Protein AF-A0A0Q3QGK2-F1 (afdb_monomer_lite)

Sequence (116 aa):
AGTHNKVDDTDKPRLPPATDAIAVVEKWRRVPLSWELFQPVVRIVAHCLLGPSRSDELKAQVARAAECLYWRATETMDAPALLATRSLMRLSQMVEEPIPEPSFSSAIENMAELGP

Foldseek 3Di:
DDDDDDDDDPDPPPDPPPPPVPPDDPPPDDDDDDPVNLVVVLVVLLCQCPPPDPDPVSLVVSLVVLVVQLVVCVPHHDPVSNVSSVVSNVSSPDDDDDDPDDDPPPDPPPPPPDDD

InterPro domains:
  IPR018619 Hyccin [PTHR31220] (24-93)

Structure (mmCIF, N/CA/C/O backbone):
data_AF-A0A0Q3QGK2-F1
#
_entry.id   AF-A0A0Q3QGK2-F1
#
loop_
_atom_site.group_PDB
_atom_site.id
_atom_site.type_symbol
_atom_site.label_atom_id
_atom_site.label_alt_id
_atom_site.label_comp_id
_atom_site.label_asym_id
_atom_site.label_entity_id
_atom_site.label_seq_id
_atom_site.pdbx_PDB_ins_code
_atom_site.Cartn_x
_atom_site.Cartn_y
_atom_site.Cartn_z
_atom_site.occupancy
_atom_site.B_iso_or_equiv
_atom_site.auth_seq_id
_atom_site.auth_comp_id
_atom_site.auth_asym_id
_atom_site.auth_atom_id
_atom_site.pdbx_PDB_model_num
ATOM 1 N N . ALA A 1 1 ? 58.981 -68.355 -12.717 1.00 41.12 1 ALA A N 1
ATOM 2 C CA . ALA A 1 1 ? 57.879 -69.298 -12.995 1.00 41.12 1 ALA A CA 1
ATOM 3 C C . ALA A 1 1 ? 56.780 -69.072 -11.956 1.00 41.12 1 ALA A C 1
ATOM 5 O O . ALA A 1 1 ? 57.135 -68.947 -10.793 1.00 41.12 1 ALA A O 1
ATOM 6 N N . GLY A 1 2 ? 55.511 -68.989 -12.393 1.00 40.91 2 GLY A N 1
ATOM 7 C CA . GLY A 1 2 ? 54.283 -68.781 -11.588 1.00 40.91 2 GLY A CA 1
ATOM 8 C C . GLY A 1 2 ? 53.948 -67.294 -11.370 1.00 40.91 2 GLY A C 1
ATOM 9 O O . GLY A 1 2 ? 54.721 -66.628 -10.698 1.00 40.91 2 GLY A O 1
ATOM 10 N N . THR A 1 3 ? 53.024 -66.609 -12.065 1.00 47.78 3 THR A N 1
ATOM 11 C CA . THR A 1 3 ? 51.557 -66.717 -12.316 1.00 47.78 3 THR A CA 1
ATOM 12 C C . THR A 1 3 ? 50.649 -66.343 -11.138 1.00 47.78 3 THR A C 1
ATOM 14 O O . THR A 1 3 ? 50.888 -66.792 -10.025 1.00 47.78 3 THR A O 1
ATOM 17 N N . HIS A 1 4 ? 49.555 -65.638 -11.486 1.00 47.28 4 HIS A N 1
ATOM 18 C CA . HIS A 1 4 ? 48.415 -65.118 -10.700 1.00 47.28 4 HIS A CA 1
ATOM 19 C C . HIS A 1 4 ? 48.611 -63.714 -10.083 1.00 47.28 4 HIS A C 1
ATOM 21 O O . HIS A 1 4 ? 49.672 -63.417 -9.566 1.00 47.28 4 HIS A O 1
ATOM 27 N N . ASN A 1 5 ? 47.653 -62.776 -10.099 1.00 48.41 5 ASN A N 1
ATOM 28 C CA . ASN A 1 5 ? 46.233 -62.822 -10.457 1.00 48.41 5 ASN A CA 1
ATOM 29 C C . ASN A 1 5 ? 45.697 -61.409 -10.757 1.00 48.41 5 ASN A C 1
ATOM 31 O O . ASN A 1 5 ? 46.168 -60.432 -10.187 1.00 48.41 5 ASN A O 1
ATOM 35 N N . LYS A 1 6 ? 44.685 -61.330 -11.623 1.00 47.03 6 LYS A N 1
ATOM 36 C CA . LYS A 1 6 ? 43.894 -60.139 -11.968 1.00 47.03 6 LYS A CA 1
ATOM 37 C C . LYS A 1 6 ? 42.619 -60.148 -11.121 1.00 47.03 6 LYS A C 1
ATOM 39 O O . LYS A 1 6 ? 41.997 -61.198 -11.118 1.00 47.03 6 LYS A O 1
ATOM 44 N N . VAL A 1 7 ? 42.279 -59.028 -10.472 1.00 51.81 7 VAL A N 1
ATOM 45 C CA . VAL A 1 7 ? 40.978 -58.523 -9.935 1.00 51.81 7 VAL A CA 1
ATOM 46 C C . VAL A 1 7 ? 41.402 -57.293 -9.092 1.00 51.81 7 VAL A C 1
ATOM 48 O O . VAL A 1 7 ? 42.365 -57.392 -8.343 1.00 51.81 7 VAL A O 1
ATOM 51 N N . ASP A 1 8 ? 40.910 -56.072 -9.284 1.00 48.16 8 ASP A N 1
ATOM 52 C CA . ASP A 1 8 ? 39.539 -55.695 -8.962 1.00 48.16 8 ASP A CA 1
ATOM 53 C C . ASP A 1 8 ? 39.122 -54.393 -9.657 1.00 48.16 8 ASP A C 1
ATOM 55 O O . ASP A 1 8 ? 39.855 -53.402 -9.689 1.00 48.16 8 ASP A O 1
ATOM 59 N N . ASP A 1 9 ? 37.925 -54.452 -10.219 1.00 53.09 9 ASP A N 1
ATOM 60 C CA . ASP A 1 9 ? 37.146 -53.360 -10.776 1.00 53.09 9 ASP A CA 1
ATOM 61 C C . ASP A 1 9 ? 36.553 -52.579 -9.599 1.00 53.09 9 ASP A C 1
ATOM 63 O O . ASP A 1 9 ? 35.493 -52.920 -9.089 1.00 53.09 9 ASP A O 1
ATOM 67 N N . THR A 1 10 ? 37.267 -51.573 -9.091 1.00 56.00 10 THR A N 1
ATOM 68 C CA . THR A 1 10 ? 36.698 -50.696 -8.060 1.00 56.00 10 THR A CA 1
ATOM 69 C C . THR A 1 10 ? 35.954 -49.557 -8.735 1.00 56.00 10 THR A C 1
ATOM 71 O O . THR A 1 10 ? 36.524 -48.528 -9.108 1.00 56.00 10 THR A O 1
ATOM 74 N N . ASP A 1 11 ? 34.654 -49.802 -8.890 1.00 52.12 11 ASP A N 1
ATOM 75 C CA . ASP A 1 11 ? 33.566 -48.843 -9.021 1.00 52.12 11 ASP A CA 1
ATOM 76 C C . ASP A 1 11 ? 33.926 -47.469 -8.436 1.00 52.12 11 ASP A C 1
ATOM 78 O O . ASP A 1 11 ? 33.781 -47.186 -7.245 1.00 52.12 11 ASP A O 1
ATOM 82 N N . LYS A 1 12 ? 34.361 -46.557 -9.306 1.00 56.88 12 LYS A N 1
ATOM 83 C CA . LYS A 1 12 ? 34.210 -45.133 -9.028 1.00 56.88 12 LYS A CA 1
ATOM 84 C C . LYS A 1 12 ? 32.723 -44.847 -9.216 1.00 56.88 12 LYS A C 1
ATOM 86 O O . LYS A 1 12 ? 32.267 -44.986 -10.355 1.00 56.88 12 LYS A O 1
ATOM 91 N N . PRO A 1 13 ? 31.962 -44.439 -8.180 1.00 49.44 13 PRO A N 1
ATOM 92 C CA . PRO A 1 13 ? 30.569 -44.080 -8.377 1.00 49.44 13 PRO A CA 1
ATOM 93 C C . PRO A 1 13 ? 30.534 -42.952 -9.405 1.00 49.44 13 PRO A C 1
ATOM 95 O O . PRO A 1 13 ? 30.990 -41.830 -9.161 1.00 49.44 13 PRO A O 1
ATOM 98 N N . ARG A 1 14 ? 30.063 -43.289 -10.609 1.00 54.44 14 ARG A N 1
ATOM 99 C CA . ARG A 1 14 ? 29.723 -42.311 -11.629 1.00 54.44 14 ARG A CA 1
ATOM 100 C C . ARG A 1 14 ? 28.610 -41.488 -11.011 1.00 54.44 14 ARG A C 1
ATOM 102 O O . ARG A 1 14 ? 27.521 -42.001 -10.771 1.00 54.44 14 ARG A O 1
ATOM 109 N N . LEU A 1 15 ? 28.934 -40.238 -10.698 1.00 56.78 15 LEU A N 1
ATOM 110 C CA . LEU A 1 15 ? 27.960 -39.228 -10.325 1.00 56.78 15 LEU A CA 1
ATOM 111 C C . LEU A 1 15 ? 26.801 -39.333 -11.333 1.00 56.78 15 LEU A C 1
ATOM 113 O O . LEU A 1 15 ? 27.079 -39.312 -12.539 1.00 56.78 15 LEU A O 1
ATOM 117 N N . PRO A 1 16 ? 25.549 -39.526 -10.888 1.00 56.31 16 PRO A N 1
ATOM 118 C CA . PRO A 1 16 ? 24.439 -39.617 -11.820 1.00 56.31 16 PRO A CA 1
ATOM 119 C C . PRO A 1 16 ? 24.408 -38.339 -12.672 1.00 56.31 16 PRO A C 1
ATOM 121 O O . PRO A 1 16 ? 24.719 -37.256 -12.157 1.00 56.31 16 PRO A O 1
ATOM 124 N N . PRO A 1 17 ? 24.077 -38.433 -13.974 1.00 50.25 17 PRO A N 1
ATOM 125 C CA . PRO A 1 17 ? 23.838 -37.244 -14.774 1.00 50.25 17 PRO A CA 1
ATOM 126 C C . PRO A 1 17 ? 22.775 -36.404 -14.062 1.00 50.25 17 PRO A C 1
ATOM 128 O O . PRO A 1 17 ? 21.790 -36.933 -13.550 1.00 50.25 17 PRO A O 1
ATOM 131 N N . ALA A 1 18 ? 23.027 -35.099 -13.970 1.00 56.19 18 ALA A N 1
ATOM 132 C CA . ALA A 1 18 ? 22.184 -34.110 -13.310 1.00 56.19 18 ALA A CA 1
ATOM 133 C C . ALA A 1 18 ? 20.844 -33.939 -14.049 1.00 56.19 18 ALA A C 1
ATOM 135 O O . ALA A 1 18 ? 20.583 -32.904 -14.658 1.00 56.19 18 ALA A O 1
ATOM 136 N N . THR A 1 19 ? 20.016 -34.978 -14.062 1.00 55.31 19 THR A N 1
ATOM 137 C CA . THR A 1 19 ? 18.774 -35.017 -14.840 1.00 55.31 19 THR A CA 1
ATOM 138 C C . THR A 1 19 ? 17.573 -35.474 -14.009 1.00 55.31 19 THR A C 1
ATOM 140 O O . THR A 1 19 ? 16.448 -35.240 -14.429 1.00 55.31 19 THR A O 1
ATOM 143 N N . ASP A 1 20 ? 17.789 -35.923 -12.766 1.00 48.09 20 ASP A N 1
ATOM 144 C CA . ASP A 1 20 ? 16.708 -36.273 -11.825 1.00 48.09 20 ASP A CA 1
ATOM 145 C C . ASP A 1 20 ? 16.528 -35.255 -10.680 1.00 48.09 20 ASP A C 1
ATOM 147 O O . ASP A 1 20 ? 15.704 -35.437 -9.788 1.00 48.09 20 ASP A O 1
ATOM 151 N N . ALA A 1 21 ? 17.228 -34.114 -10.723 1.00 49.47 21 ALA A N 1
ATOM 152 C CA . ALA A 1 21 ? 16.970 -32.975 -9.828 1.00 49.47 21 ALA A CA 1
ATOM 153 C C . ALA A 1 21 ? 15.746 -32.132 -10.260 1.00 49.47 21 ALA A C 1
ATOM 155 O O . ALA A 1 21 ? 15.548 -31.016 -9.783 1.00 49.47 21 ALA A O 1
ATOM 156 N N . ILE A 1 22 ? 14.917 -32.663 -11.163 1.00 54.41 22 ILE A N 1
ATOM 157 C CA . ILE A 1 22 ? 13.579 -32.154 -11.495 1.00 54.41 22 ILE A CA 1
ATOM 158 C C . ILE A 1 22 ? 12.549 -32.936 -10.658 1.00 54.41 22 ILE A C 1
ATOM 160 O O . ILE A 1 22 ? 11.526 -33.398 -11.147 1.00 54.41 22 ILE A O 1
ATOM 164 N N . ALA A 1 23 ? 12.846 -33.138 -9.376 1.00 54.53 23 ALA A N 1
ATOM 165 C CA . ALA A 1 23 ? 11.964 -33.794 -8.426 1.00 54.53 23 ALA A CA 1
ATOM 166 C C . ALA A 1 23 ? 11.606 -32.793 -7.322 1.00 54.53 23 ALA A C 1
ATOM 168 O O . ALA A 1 23 ? 12.384 -32.532 -6.411 1.00 54.53 23 ALA A O 1
ATOM 169 N N . VAL A 1 24 ? 10.408 -32.217 -7.451 1.00 52.31 24 VAL A N 1
ATOM 170 C CA . VAL A 1 24 ? 9.607 -31.647 -6.353 1.00 52.31 24 VAL A CA 1
ATOM 171 C C . VAL A 1 24 ? 10.305 -30.568 -5.514 1.00 52.31 24 VAL A C 1
ATOM 173 O O . VAL A 1 24 ? 10.259 -30.554 -4.289 1.00 52.31 24 VAL A O 1
ATOM 176 N N . VAL A 1 25 ? 10.881 -29.577 -6.181 1.00 52.94 25 VAL A N 1
ATOM 177 C CA . VAL A 1 25 ? 10.842 -28.219 -5.640 1.00 52.94 25 VAL A CA 1
ATOM 178 C C . VAL A 1 25 ? 10.048 -27.428 -6.657 1.00 52.94 25 VAL A C 1
ATOM 180 O O . VAL A 1 25 ? 10.602 -26.973 -7.659 1.00 52.94 25 VAL A O 1
ATOM 183 N N . GLU A 1 26 ? 8.739 -27.278 -6.437 1.00 57.41 26 GLU A N 1
ATOM 184 C CA . GLU A 1 26 ? 8.040 -26.120 -6.989 1.00 57.41 26 GLU A CA 1
ATOM 185 C C . GLU A 1 26 ? 8.746 -24.892 -6.417 1.00 57.41 26 GLU A C 1
ATOM 187 O O . GLU A 1 26 ? 8.482 -24.418 -5.314 1.00 57.41 26 GLU A O 1
ATOM 192 N N . LYS A 1 27 ? 9.793 -24.464 -7.120 1.00 66.62 27 LYS A N 1
ATOM 193 C CA . LYS A 1 27 ? 10.647 -23.364 -6.722 1.00 66.62 27 LYS A CA 1
ATOM 194 C C . LYS A 1 27 ? 9.766 -22.139 -6.793 1.00 66.62 27 LYS A C 1
ATOM 196 O O . LYS A 1 27 ? 9.537 -21.645 -7.895 1.00 66.62 27 LYS A O 1
ATOM 201 N N . TRP A 1 28 ? 9.290 -21.681 -5.634 1.00 72.81 28 TRP A N 1
ATOM 202 C CA . TRP A 1 28 ? 8.638 -20.392 -5.444 1.00 72.81 28 TRP A CA 1
ATOM 203 C C . TRP A 1 28 ? 9.423 -19.337 -6.223 1.00 72.81 28 TRP A C 1
ATOM 205 O O . TRP A 1 28 ? 10.487 -18.871 -5.808 1.00 72.81 28 TRP A O 1
ATOM 215 N N . ARG A 1 29 ? 8.950 -19.034 -7.431 1.00 75.00 29 ARG A N 1
ATOM 216 C CA . ARG A 1 29 ? 9.533 -18.010 -8.286 1.00 75.00 29 ARG A CA 1
ATOM 217 C C . ARG A 1 29 ? 8.784 -16.728 -7.999 1.00 75.00 29 ARG A C 1
ATOM 219 O O . ARG A 1 29 ? 7.559 -16.723 -7.905 1.00 75.00 29 ARG A O 1
ATOM 226 N N . ARG A 1 30 ? 9.524 -15.627 -7.895 1.00 76.44 30 ARG A N 1
ATOM 227 C CA . ARG A 1 30 ? 8.907 -14.306 -7.800 1.00 76.44 30 ARG A CA 1
ATOM 228 C C . ARG A 1 30 ? 8.076 -14.050 -9.054 1.00 76.44 30 ARG A C 1
ATOM 230 O O . ARG A 1 30 ? 8.589 -14.150 -10.167 1.00 76.44 30 ARG A O 1
ATOM 237 N N . VAL A 1 31 ? 6.808 -13.709 -8.852 1.00 82.62 31 VAL A N 1
ATOM 238 C CA . VAL A 1 31 ? 5.917 -13.261 -9.922 1.00 82.62 31 VAL A CA 1
ATOM 239 C C . VAL A 1 31 ? 6.299 -11.819 -10.280 1.00 82.62 31 VAL A C 1
ATOM 241 O O . VAL A 1 31 ? 6.239 -10.951 -9.398 1.00 82.62 31 VAL A O 1
ATOM 244 N N . PRO A 1 32 ? 6.693 -11.524 -11.532 1.00 80.62 32 PRO A N 1
ATOM 245 C CA . PRO A 1 32 ? 6.932 -10.148 -11.951 1.00 80.62 32 PRO A CA 1
ATOM 246 C C . PRO A 1 32 ? 5.611 -9.368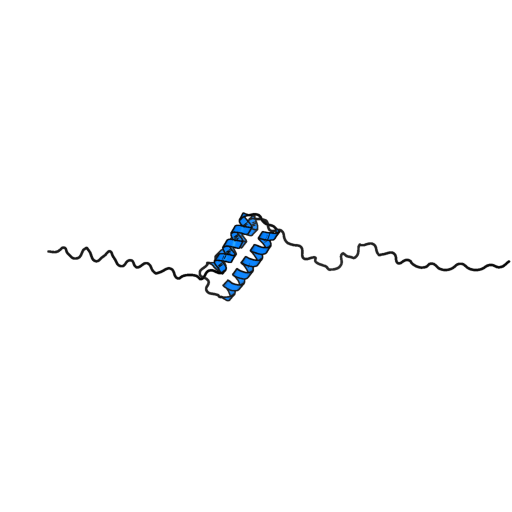 -11.893 1.00 80.62 32 PRO A C 1
ATOM 248 O O . PRO A 1 32 ? 4.614 -9.801 -12.466 1.00 80.62 32 PRO A O 1
ATOM 251 N N . LEU A 1 33 ? 5.581 -8.232 -11.186 1.00 81.31 33 LEU A N 1
ATOM 252 C CA . LEU A 1 33 ? 4.503 -7.253 -11.368 1.00 81.31 33 LEU A CA 1
ATOM 253 C C . LEU A 1 33 ? 4.988 -6.205 -12.341 1.00 81.31 33 LEU A C 1
ATOM 255 O O . LEU A 1 33 ? 6.000 -5.559 -12.080 1.00 81.31 33 LEU A O 1
ATOM 259 N N . SER A 1 34 ? 4.225 -5.978 -13.400 1.00 85.62 34 SER A N 1
ATOM 260 C CA . SER A 1 34 ? 4.342 -4.729 -14.132 1.00 85.62 34 SER A CA 1
ATOM 261 C C . SER A 1 34 ? 3.771 -3.578 -13.300 1.00 85.62 34 SER A C 1
ATOM 263 O O . SER A 1 34 ? 2.912 -3.756 -12.428 1.00 85.62 34 SER A O 1
ATOM 265 N N . TRP A 1 35 ? 4.228 -2.369 -13.610 1.00 84.06 35 TRP A N 1
ATOM 266 C CA . TRP A 1 35 ? 3.691 -1.133 -13.047 1.00 84.06 35 TRP A CA 1
ATOM 267 C C . TRP A 1 35 ? 2.175 -0.989 -13.265 1.00 84.06 35 TRP A C 1
ATOM 269 O O . TRP A 1 35 ? 1.457 -0.538 -12.376 1.00 84.06 35 TRP A O 1
ATOM 279 N N . GLU A 1 36 ? 1.670 -1.454 -14.407 1.00 88.88 36 GLU A N 1
ATOM 280 C CA . GLU A 1 36 ? 0.249 -1.403 -14.776 1.00 88.88 36 GLU A CA 1
ATOM 281 C C . GLU A 1 36 ? -0.654 -2.154 -13.795 1.00 88.88 36 GLU A C 1
ATOM 283 O O . GLU A 1 36 ? -1.755 -1.696 -13.503 1.00 88.88 36 GLU A O 1
ATOM 288 N N . LEU A 1 37 ? -0.177 -3.277 -13.247 1.00 88.25 37 LEU A N 1
ATOM 289 C CA . LEU A 1 37 ? -0.897 -4.043 -12.228 1.00 88.25 37 LEU A CA 1
ATOM 290 C C . LEU A 1 37 ? -0.651 -3.503 -10.820 1.00 88.25 37 LEU A C 1
ATOM 292 O O . LEU A 1 37 ? -1.498 -3.641 -9.941 1.00 88.25 37 LEU A O 1
ATOM 296 N N . PHE A 1 38 ? 0.490 -2.861 -10.590 1.00 90.38 38 PHE A N 1
ATOM 297 C CA . PHE A 1 38 ? 0.802 -2.278 -9.293 1.00 90.38 38 PHE A CA 1
ATOM 298 C C . PHE A 1 38 ? -0.097 -1.090 -8.957 1.00 90.38 38 PHE A C 1
ATOM 300 O O . PHE A 1 38 ? -0.593 -0.989 -7.838 1.00 90.38 38 PHE A O 1
ATOM 307 N N . GLN A 1 39 ? -0.364 -0.221 -9.931 1.00 91.94 39 GLN A N 1
ATOM 308 C CA . GLN A 1 39 ? -1.227 0.941 -9.731 1.00 91.94 39 GLN A CA 1
ATOM 309 C C . GLN A 1 39 ? -2.623 0.604 -9.167 1.00 91.94 39 GLN A C 1
ATOM 311 O O . GLN A 1 39 ? -2.997 1.197 -8.152 1.00 91.94 39 GLN A O 1
ATOM 316 N N . PRO A 1 40 ? -3.425 -0.302 -9.769 1.00 94.81 40 PRO A N 1
ATOM 317 C CA . PRO A 1 40 ? -4.734 -0.650 -9.223 1.00 94.81 40 PRO A CA 1
ATOM 318 C C . PRO A 1 40 ? -4.621 -1.322 -7.853 1.00 94.81 40 PRO A C 1
ATOM 320 O O . PRO A 1 40 ? -5.438 -1.037 -6.983 1.00 94.81 40 PRO A O 1
ATOM 323 N N . VAL A 1 41 ? -3.585 -2.134 -7.617 1.00 94.12 41 VAL A N 1
ATOM 324 C CA . VAL A 1 41 ? -3.353 -2.762 -6.308 1.00 94.12 41 VAL A CA 1
ATOM 325 C C . VAL A 1 41 ? -3.124 -1.707 -5.225 1.00 94.12 41 VAL A C 1
ATOM 327 O O . VAL A 1 41 ? -3.801 -1.731 -4.200 1.00 94.12 41 VAL A O 1
ATOM 330 N N . VAL A 1 42 ? -2.241 -0.732 -5.463 1.00 94.50 42 VAL A N 1
ATOM 331 C CA . VAL A 1 42 ? -1.997 0.367 -4.514 1.00 94.50 42 VAL A CA 1
ATOM 332 C C . VAL A 1 42 ? -3.271 1.172 -4.254 1.00 94.50 42 VAL A C 1
ATOM 334 O O . VAL A 1 42 ? -3.543 1.509 -3.106 1.00 94.50 42 VAL A O 1
ATOM 337 N N . ARG A 1 43 ? -4.083 1.445 -5.285 1.00 95.50 43 ARG A N 1
ATOM 338 C CA . ARG A 1 43 ? -5.360 2.170 -5.133 1.00 95.50 43 ARG A CA 1
ATOM 339 C C . ARG A 1 43 ? -6.366 1.407 -4.272 1.00 95.50 43 ARG A C 1
ATOM 341 O O . ARG A 1 43 ? -7.006 2.023 -3.426 1.00 95.50 43 ARG A O 1
ATOM 348 N N . ILE A 1 44 ? -6.488 0.091 -4.456 1.00 95.62 44 ILE A N 1
ATOM 349 C CA . ILE A 1 44 ? -7.381 -0.750 -3.644 1.00 95.62 44 ILE A CA 1
ATOM 350 C C . ILE A 1 44 ? -6.935 -0.728 -2.181 1.00 95.62 44 ILE A C 1
ATOM 352 O O . ILE A 1 44 ? -7.748 -0.467 -1.301 1.00 95.62 44 ILE A O 1
ATOM 356 N N . VAL A 1 45 ? -5.642 -0.931 -1.916 1.00 95.62 45 VAL A N 1
ATOM 357 C CA . VAL A 1 45 ? -5.102 -0.906 -0.546 1.00 95.62 45 VAL A CA 1
ATOM 358 C C . VAL A 1 45 ? -5.289 0.475 0.089 1.00 95.62 45 VAL A C 1
ATOM 360 O O . VAL A 1 45 ? -5.728 0.563 1.232 1.00 95.62 45 VAL A O 1
ATOM 363 N N . ALA A 1 46 ? -5.043 1.557 -0.654 1.00 94.81 46 ALA A N 1
ATOM 364 C CA . ALA A 1 46 ? -5.291 2.919 -0.184 1.00 94.81 46 ALA A CA 1
ATOM 365 C C . ALA A 1 46 ? -6.767 3.165 0.151 1.00 94.81 46 ALA A C 1
ATOM 367 O O . ALA A 1 46 ? -7.066 3.772 1.177 1.00 94.81 46 ALA A O 1
ATOM 368 N N . HIS A 1 47 ? -7.689 2.661 -0.67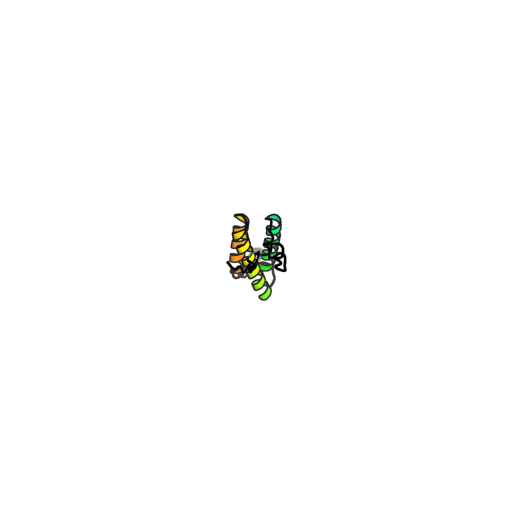0 1.00 94.56 47 HIS A N 1
ATOM 369 C CA . HIS A 1 47 ? -9.117 2.761 -0.392 1.00 94.56 47 HIS A CA 1
ATOM 370 C C . HIS A 1 47 ? -9.516 1.974 0.859 1.00 94.56 47 HIS A C 1
ATOM 372 O O . HIS A 1 47 ? -10.272 2.486 1.675 1.00 94.56 47 HIS A O 1
ATOM 378 N N . CYS A 1 48 ? -8.983 0.768 1.059 1.00 92.88 48 CYS A N 1
ATOM 379 C CA . CYS A 1 48 ? -9.243 0.008 2.282 1.00 92.88 48 CYS A CA 1
ATOM 380 C C . CYS A 1 48 ? -8.649 0.676 3.532 1.00 92.88 48 CYS A C 1
ATOM 382 O O . CYS A 1 48 ? -9.137 0.444 4.632 1.00 92.88 48 CYS A O 1
ATOM 384 N N . LEU A 1 49 ? -7.595 1.483 3.375 1.00 91.00 49 LEU A N 1
ATOM 385 C CA . LEU A 1 49 ? -6.945 2.179 4.483 1.00 91.00 49 LEU A CA 1
ATOM 386 C C . LEU A 1 49 ? -7.678 3.465 4.884 1.00 91.00 49 LEU A C 1
ATOM 388 O O . LEU A 1 49 ? -7.849 3.726 6.069 1.00 91.00 49 LEU A O 1
ATOM 392 N N . LEU A 1 50 ? -8.056 4.271 3.890 1.00 88.94 50 LEU A N 1
ATOM 393 C CA . LEU A 1 50 ? -8.602 5.624 4.062 1.00 88.94 50 LEU A CA 1
ATOM 394 C C . LEU A 1 50 ? -10.123 5.686 3.875 1.00 88.94 50 LEU A C 1
ATOM 396 O O . LEU A 1 50 ? -10.729 6.747 3.995 1.00 88.94 50 LEU A O 1
ATOM 400 N N . GLY A 1 51 ? -10.736 4.571 3.488 1.00 87.69 51 GLY A N 1
ATOM 401 C CA . GLY A 1 51 ? -12.174 4.461 3.319 1.00 87.69 51 GLY A CA 1
ATOM 402 C C . GLY A 1 51 ? -12.910 4.456 4.662 1.00 87.69 51 GLY A C 1
ATOM 403 O O . GLY A 1 51 ? -12.299 4.298 5.717 1.00 87.69 51 GLY A O 1
ATOM 404 N N . PRO A 1 52 ? -14.250 4.539 4.643 1.00 85.25 52 PRO A N 1
ATOM 405 C CA . PRO A 1 52 ? -15.086 4.650 5.845 1.00 85.25 52 PRO A CA 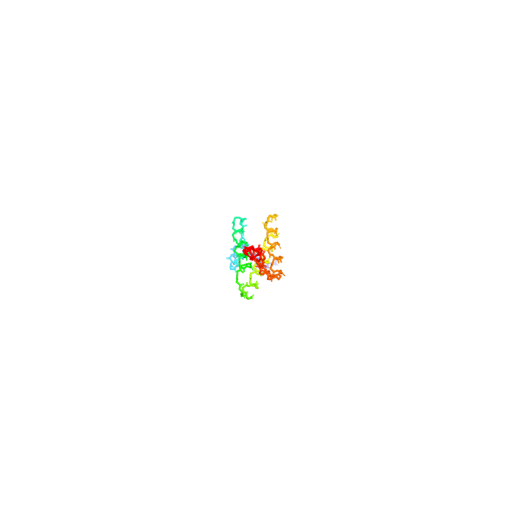1
ATOM 406 C C . PRO A 1 52 ? -15.115 3.378 6.720 1.00 85.25 52 PRO A C 1
ATOM 408 O O . PRO A 1 52 ? -15.960 3.241 7.608 1.00 85.25 52 PRO A O 1
ATOM 411 N N . SER A 1 53 ? -14.237 2.405 6.464 1.00 80.75 53 SER A N 1
ATOM 412 C CA . SER A 1 53 ? -14.189 1.139 7.183 1.00 80.75 53 SER A CA 1
ATOM 413 C C . SER A 1 53 ? -13.639 1.312 8.599 1.00 80.75 53 SER A C 1
ATOM 415 O O . SER A 1 53 ? -12.527 1.797 8.801 1.00 80.75 53 SER A O 1
ATOM 417 N N . ARG A 1 54 ? -14.398 0.834 9.589 1.00 76.62 54 ARG A N 1
ATOM 418 C CA . ARG A 1 54 ? -14.066 0.942 11.023 1.00 76.62 54 ARG A CA 1
ATOM 419 C C . ARG A 1 54 ? -13.481 -0.336 11.635 1.00 76.62 54 ARG A C 1
ATOM 421 O O . ARG A 1 54 ? -13.363 -0.424 12.847 1.00 76.62 54 ARG A O 1
ATOM 428 N N . SER A 1 55 ? -13.167 -1.347 10.823 1.00 90.50 55 SER A N 1
ATOM 429 C CA . SER A 1 55 ? -12.620 -2.612 11.325 1.00 90.50 55 SER A CA 1
ATOM 430 C C . SER A 1 55 ? -11.117 -2.492 11.569 1.00 90.50 55 SER A C 1
ATOM 432 O O . SER A 1 55 ? -10.352 -2.297 10.624 1.00 90.50 55 SER A O 1
ATOM 434 N N . ASP A 1 56 ? -10.694 -2.659 12.821 1.00 89.69 56 ASP A N 1
ATOM 435 C CA . ASP A 1 56 ? -9.274 -2.636 13.191 1.00 89.69 56 ASP A CA 1
ATOM 436 C C . ASP A 1 56 ? -8.496 -3.811 12.588 1.00 89.69 56 ASP A C 1
ATOM 438 O O . ASP A 1 56 ? -7.353 -3.644 12.165 1.00 89.69 56 ASP A O 1
ATOM 442 N N . GLU A 1 57 ? -9.135 -4.979 12.458 1.00 92.75 57 GLU A N 1
ATOM 443 C CA . GLU A 1 57 ? -8.546 -6.132 11.768 1.00 92.75 57 GLU A CA 1
ATOM 444 C C . GLU A 1 57 ? -8.250 -5.785 10.306 1.00 92.75 57 GLU A C 1
ATOM 446 O O . GLU A 1 57 ? -7.136 -6.002 9.830 1.00 92.75 57 GLU A O 1
ATOM 451 N N . LEU A 1 58 ? -9.208 -5.169 9.602 1.00 91.62 58 LEU A N 1
ATOM 452 C CA . LEU A 1 58 ? -8.989 -4.728 8.226 1.00 91.62 58 LEU A CA 1
ATOM 453 C C . LEU A 1 58 ? -7.839 -3.717 8.150 1.00 91.62 58 LEU A C 1
ATOM 455 O O . LEU A 1 58 ? -6.959 -3.874 7.307 1.00 91.62 58 LEU A O 1
ATOM 459 N N . LYS A 1 59 ? -7.795 -2.729 9.053 1.00 90.19 59 LYS A N 1
ATOM 460 C CA . LYS A 1 59 ? -6.703 -1.743 9.107 1.00 90.19 59 LYS A CA 1
ATOM 461 C C . LYS A 1 59 ? -5.340 -2.412 9.300 1.00 90.19 59 LYS A C 1
ATOM 463 O O . LYS A 1 59 ? -4.399 -2.088 8.576 1.00 90.19 59 LYS A O 1
ATOM 468 N N . ALA A 1 60 ? -5.237 -3.388 10.202 1.00 92.62 60 ALA A N 1
ATOM 469 C CA . ALA A 1 60 ? -4.006 -4.139 10.428 1.00 92.62 60 ALA A CA 1
ATOM 470 C C . ALA A 1 60 ? -3.581 -4.941 9.185 1.00 92.62 60 ALA A C 1
ATOM 472 O O . ALA A 1 60 ? -2.415 -4.904 8.789 1.00 92.62 60 ALA A O 1
ATOM 473 N N . GLN A 1 61 ? -4.521 -5.628 8.526 1.00 95.19 61 GLN A N 1
ATOM 474 C CA . GLN A 1 61 ? -4.237 -6.380 7.298 1.00 95.19 61 GLN A CA 1
ATOM 475 C C . GLN A 1 61 ? -3.790 -5.470 6.152 1.00 95.19 61 GLN A C 1
ATOM 477 O O . GLN A 1 61 ? -2.839 -5.786 5.439 1.00 95.19 61 GLN A O 1
ATOM 482 N N . VAL A 1 62 ? -4.441 -4.321 5.995 1.00 94.69 62 VAL A N 1
ATOM 483 C CA . VAL A 1 62 ? -4.122 -3.333 4.961 1.00 94.69 62 VAL A CA 1
ATOM 484 C C . VAL A 1 62 ? -2.757 -2.692 5.216 1.00 94.69 62 VAL A C 1
ATOM 486 O O . VAL A 1 62 ? -1.984 -2.536 4.272 1.00 94.69 62 VAL A O 1
ATOM 489 N N . ALA A 1 63 ? -2.410 -2.395 6.472 1.00 93.75 63 ALA A N 1
ATOM 490 C CA . ALA A 1 63 ? -1.080 -1.909 6.838 1.00 93.75 63 ALA A CA 1
ATOM 491 C C . ALA A 1 63 ? 0.016 -2.934 6.493 1.00 93.75 63 ALA A C 1
ATOM 493 O O . ALA A 1 63 ? 1.015 -2.576 5.866 1.00 93.75 63 ALA A O 1
ATOM 494 N N . ARG A 1 64 ? -0.200 -4.223 6.802 1.00 96.12 64 ARG A N 1
ATOM 495 C CA . ARG A 1 64 ? 0.721 -5.296 6.380 1.00 96.12 64 ARG A CA 1
ATOM 496 C C . ARG A 1 64 ? 0.811 -5.415 4.860 1.00 96.12 64 ARG A C 1
ATOM 498 O O . ARG A 1 64 ? 1.901 -5.565 4.319 1.00 96.12 64 ARG A O 1
ATOM 505 N N . ALA A 1 65 ? -0.314 -5.314 4.153 1.00 96.00 65 ALA A N 1
ATOM 506 C CA . ALA A 1 65 ? -0.323 -5.340 2.693 1.00 96.00 65 ALA A CA 1
ATOM 507 C C . ALA A 1 65 ? 0.477 -4.167 2.097 1.00 96.00 65 ALA A C 1
ATOM 509 O O . ALA A 1 65 ? 1.250 -4.369 1.160 1.00 96.00 65 ALA A O 1
ATOM 510 N N . ALA A 1 66 ? 0.347 -2.961 2.660 1.00 95.12 66 ALA A N 1
ATOM 511 C CA . ALA A 1 66 ? 1.128 -1.792 2.260 1.00 95.12 66 ALA A CA 1
ATOM 512 C C . ALA A 1 66 ? 2.637 -2.002 2.482 1.00 95.12 66 ALA A C 1
ATOM 514 O O . ALA A 1 66 ? 3.431 -1.665 1.604 1.00 95.12 66 ALA A O 1
ATOM 515 N N . GLU A 1 67 ? 3.032 -2.617 3.601 1.00 95.56 67 GLU A N 1
ATOM 516 C CA . GLU A 1 67 ? 4.426 -2.986 3.870 1.00 95.56 67 GLU A CA 1
ATOM 517 C C . GLU A 1 67 ? 4.962 -4.006 2.850 1.00 95.56 67 GLU A C 1
ATOM 519 O O . GLU A 1 67 ? 6.038 -3.812 2.281 1.00 95.56 67 GLU A O 1
ATOM 524 N N . CYS A 1 68 ? 4.204 -5.062 2.538 1.00 93.38 68 CYS A N 1
ATOM 525 C CA . CYS A 1 68 ? 4.597 -6.034 1.513 1.00 93.38 68 CYS A CA 1
ATOM 526 C C . CYS A 1 68 ? 4.768 -5.383 0.130 1.00 93.38 68 CYS A C 1
ATOM 528 O O . CYS A 1 68 ? 5.704 -5.713 -0.603 1.00 93.38 68 CYS A O 1
ATOM 530 N N . LEU A 1 69 ? 3.884 -4.448 -0.235 1.00 92.69 69 LEU A N 1
ATOM 531 C CA . LEU A 1 69 ? 3.996 -3.693 -1.484 1.00 92.69 69 LEU A CA 1
ATOM 532 C C . LEU A 1 69 ? 5.222 -2.780 -1.495 1.00 92.69 69 LEU A C 1
ATOM 534 O O . LEU A 1 69 ? 5.857 -2.659 -2.541 1.00 92.69 69 LEU A O 1
ATOM 538 N N . TYR A 1 70 ? 5.578 -2.178 -0.358 1.00 93.94 70 TYR A N 1
ATOM 539 C CA . TYR A 1 70 ? 6.797 -1.384 -0.224 1.00 93.94 70 TYR A CA 1
ATOM 540 C C . TYR A 1 70 ? 8.051 -2.240 -0.421 1.00 93.94 70 TYR A C 1
ATOM 542 O O . TYR A 1 70 ? 8.879 -1.907 -1.268 1.00 93.94 70 TYR A O 1
ATOM 550 N N . TRP A 1 71 ? 8.164 -3.384 0.266 1.00 92.31 71 TRP A N 1
ATOM 551 C CA . TRP A 1 71 ? 9.278 -4.319 0.056 1.00 92.31 71 TRP A CA 1
ATOM 552 C C . TRP A 1 71 ? 9.386 -4.735 -1.408 1.00 92.31 71 TRP A C 1
ATOM 554 O O . TRP A 1 71 ? 10.457 -4.671 -2.009 1.00 92.31 71 TRP A O 1
ATOM 564 N N . ARG A 1 72 ? 8.258 -5.050 -2.041 1.00 89.06 72 ARG A N 1
ATOM 565 C CA . ARG A 1 72 ? 8.244 -5.378 -3.464 1.00 89.06 72 ARG A CA 1
ATOM 566 C C . ARG A 1 72 ? 8.697 -4.218 -4.354 1.00 89.06 72 ARG A C 1
ATOM 568 O O . ARG A 1 72 ? 9.455 -4.443 -5.301 1.00 89.06 72 ARG A O 1
ATOM 575 N N . ALA A 1 73 ? 8.252 -2.998 -4.054 1.00 91.25 73 ALA A N 1
ATOM 576 C CA . ALA A 1 73 ? 8.657 -1.802 -4.780 1.00 91.25 73 ALA A CA 1
ATOM 577 C C . ALA A 1 73 ? 10.171 -1.575 -4.684 1.00 91.25 73 ALA A C 1
ATOM 579 O O . ALA A 1 73 ? 10.788 -1.246 -5.691 1.00 91.25 73 ALA A O 1
ATOM 580 N N . THR A 1 74 ? 10.781 -1.841 -3.520 1.00 90.62 74 THR A N 1
ATOM 581 C CA . THR A 1 74 ? 12.240 -1.728 -3.338 1.00 90.62 74 THR A CA 1
ATOM 582 C C . THR A 1 74 ? 13.043 -2.743 -4.153 1.00 90.62 74 THR A C 1
ATOM 584 O O . THR A 1 74 ? 14.172 -2.451 -4.535 1.00 90.62 74 THR A O 1
ATOM 587 N N . GLU A 1 75 ? 12.483 -3.923 -4.435 1.00 86.25 75 GLU A N 1
ATOM 588 C CA . GLU A 1 75 ? 13.196 -4.981 -5.160 1.00 86.25 75 GLU A CA 1
ATOM 589 C C . GLU A 1 75 ? 13.114 -4.850 -6.684 1.00 86.25 75 GLU A C 1
ATOM 591 O O . GLU A 1 75 ? 14.017 -5.293 -7.391 1.00 86.25 75 GLU A O 1
ATOM 596 N N . THR A 1 76 ? 11.994 -4.346 -7.203 1.00 79.06 76 THR A N 1
ATOM 597 C CA . THR A 1 76 ? 11.625 -4.564 -8.613 1.00 79.06 76 THR A CA 1
ATOM 598 C C . THR A 1 76 ? 11.100 -3.335 -9.334 1.00 79.06 76 THR A C 1
ATOM 600 O O . THR A 1 76 ? 10.905 -3.406 -10.547 1.00 79.06 76 THR A O 1
ATOM 603 N N . MET A 1 77 ? 10.830 -2.235 -8.628 1.00 70.12 77 MET A N 1
ATOM 604 C CA . MET A 1 77 ? 10.036 -1.143 -9.183 1.00 70.12 77 MET A CA 1
ATOM 605 C C . MET A 1 77 ? 10.747 0.209 -9.102 1.00 70.12 77 MET A C 1
ATOM 607 O O . MET A 1 77 ? 11.718 0.409 -8.378 1.00 70.12 77 MET A O 1
ATOM 611 N N . ASP A 1 78 ? 10.274 1.122 -9.934 1.00 81.94 78 ASP A N 1
ATOM 612 C CA . ASP A 1 78 ? 10.822 2.443 -10.196 1.00 81.94 78 ASP A CA 1
ATOM 613 C C . ASP A 1 78 ? 10.498 3.464 -9.083 1.00 81.94 78 ASP A C 1
ATOM 615 O O . ASP A 1 78 ? 9.779 3.197 -8.115 1.00 81.94 78 ASP A O 1
ATOM 619 N N . ALA A 1 79 ? 11.040 4.679 -9.219 1.00 89.88 79 ALA A N 1
ATOM 620 C CA . ALA A 1 79 ? 10.809 5.777 -8.280 1.00 89.88 79 ALA A CA 1
ATOM 621 C C . ALA A 1 79 ? 9.321 6.027 -7.923 1.00 89.88 79 ALA A C 1
ATOM 623 O O . ALA A 1 79 ? 9.035 6.197 -6.733 1.00 89.88 79 ALA A O 1
ATOM 624 N N . PRO A 1 80 ? 8.349 6.040 -8.864 1.00 90.25 80 PRO A N 1
ATOM 625 C CA . PRO A 1 80 ? 6.951 6.290 -8.517 1.00 90.25 80 PRO A CA 1
ATOM 626 C C . PRO A 1 80 ? 6.325 5.173 -7.674 1.00 90.25 80 PRO A C 1
ATOM 628 O O . PRO A 1 80 ? 5.543 5.478 -6.771 1.00 90.25 80 PRO A O 1
ATOM 631 N N . ALA A 1 81 ? 6.686 3.905 -7.889 1.00 90.81 81 ALA A N 1
ATOM 632 C CA . ALA A 1 81 ? 6.196 2.802 -7.063 1.00 90.81 81 ALA A CA 1
ATOM 633 C C . ALA A 1 81 ? 6.638 2.922 -5.608 1.00 90.81 81 ALA A C 1
ATOM 635 O O . ALA A 1 81 ? 5.839 2.759 -4.675 1.00 90.81 81 ALA A O 1
ATOM 636 N N . LEU A 1 82 ? 7.914 3.253 -5.427 1.00 93.50 82 LEU A N 1
ATOM 637 C CA . LEU A 1 82 ? 8.508 3.431 -4.115 1.00 93.50 82 LEU A CA 1
ATOM 638 C C . LEU A 1 82 ? 7.895 4.636 -3.387 1.00 93.50 82 LEU A C 1
ATOM 640 O O . LEU A 1 82 ? 7.556 4.544 -2.208 1.00 93.50 82 LEU A O 1
ATOM 644 N N . LEU A 1 83 ? 7.696 5.755 -4.092 1.00 94.31 83 LEU A N 1
ATOM 645 C CA . LEU A 1 83 ? 7.071 6.957 -3.533 1.00 94.31 83 LEU A CA 1
ATOM 646 C C . LEU A 1 83 ? 5.609 6.723 -3.133 1.00 94.31 83 LEU A C 1
ATOM 648 O O . LEU A 1 83 ? 5.197 7.152 -2.050 1.00 94.31 83 LEU A O 1
ATOM 652 N N . ALA A 1 84 ? 4.837 6.026 -3.970 1.00 93.56 84 ALA A N 1
ATOM 653 C CA . ALA A 1 84 ? 3.433 5.736 -3.700 1.00 93.56 84 ALA A CA 1
ATOM 654 C C . ALA A 1 84 ? 3.270 4.832 -2.469 1.00 93.56 84 ALA A C 1
ATOM 656 O O . ALA A 1 84 ? 2.512 5.155 -1.554 1.00 93.56 84 ALA A O 1
ATOM 657 N N . THR A 1 85 ? 4.028 3.735 -2.395 1.00 95.19 85 THR A N 1
ATOM 658 C CA . THR A 1 85 ? 3.946 2.800 -1.260 1.00 95.19 85 THR A CA 1
ATOM 659 C C . THR A 1 85 ? 4.499 3.372 0.033 1.00 95.19 85 THR A C 1
ATOM 661 O O . THR A 1 85 ? 3.900 3.174 1.088 1.00 95.19 85 THR A O 1
ATOM 664 N N . ARG A 1 86 ? 5.582 4.155 -0.023 1.00 95.38 86 ARG A N 1
ATOM 665 C CA . ARG A 1 86 ? 6.105 4.842 1.163 1.00 95.38 86 ARG A CA 1
ATOM 666 C C . ARG A 1 86 ? 5.113 5.868 1.707 1.00 95.38 86 ARG A C 1
ATOM 668 O O . ARG A 1 86 ? 4.939 5.958 2.919 1.00 95.38 86 ARG A O 1
ATOM 675 N N . SER A 1 87 ? 4.452 6.627 0.831 1.00 95.12 87 SER A N 1
ATOM 676 C CA . SER A 1 87 ? 3.379 7.548 1.236 1.00 95.12 87 SER A CA 1
ATOM 677 C C . SER A 1 87 ? 2.224 6.794 1.893 1.00 95.12 87 SER A C 1
ATOM 679 O O . SER A 1 87 ? 1.744 7.206 2.945 1.00 95.12 87 SER A O 1
ATOM 681 N N . LEU A 1 88 ? 1.840 5.646 1.330 1.00 93.81 88 LEU A N 1
ATOM 682 C CA . LEU A 1 88 ? 0.782 4.803 1.876 1.00 93.81 88 LEU A CA 1
ATOM 683 C C . LEU A 1 88 ? 1.119 4.243 3.270 1.00 93.81 88 LEU A C 1
ATOM 685 O O . LEU A 1 88 ? 0.276 4.297 4.160 1.00 93.81 88 LEU A O 1
ATOM 689 N N . MET A 1 89 ? 2.355 3.783 3.498 1.00 94.56 89 MET A N 1
ATOM 690 C CA . MET A 1 89 ? 2.808 3.342 4.828 1.00 94.56 89 MET A CA 1
ATOM 691 C C . MET A 1 89 ? 2.790 4.468 5.867 1.00 94.56 89 MET A C 1
ATOM 693 O O . MET A 1 89 ? 2.510 4.231 7.037 1.00 94.56 89 MET A O 1
ATOM 697 N N . ARG A 1 90 ? 3.104 5.705 5.463 1.00 94.31 90 ARG A N 1
ATOM 698 C CA . ARG A 1 90 ? 3.015 6.856 6.373 1.00 94.31 90 ARG A CA 1
ATOM 699 C C . ARG A 1 90 ? 1.565 7.142 6.741 1.00 94.31 90 ARG A C 1
ATOM 701 O O . ARG A 1 90 ? 1.274 7.335 7.913 1.00 94.31 90 ARG A O 1
ATOM 708 N N . LEU A 1 91 ? 0.668 7.111 5.757 1.00 92.12 91 LEU A N 1
ATOM 709 C CA . LEU A 1 91 ? -0.764 7.295 5.981 1.00 92.12 91 LEU A CA 1
ATOM 710 C C . LEU A 1 91 ? -1.340 6.224 6.912 1.00 92.12 91 LEU 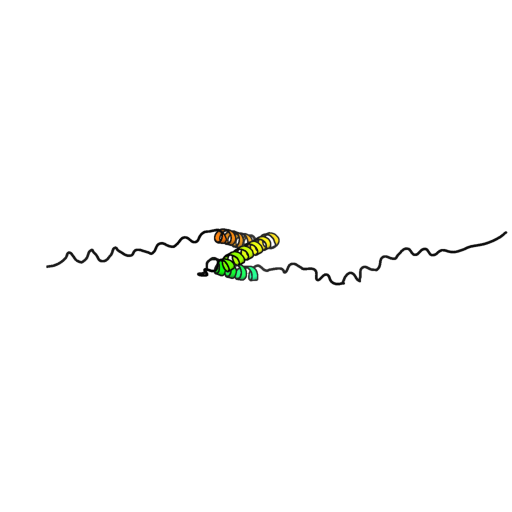A C 1
ATOM 712 O O . LEU A 1 91 ? -2.176 6.549 7.744 1.00 92.12 91 LEU A O 1
ATOM 716 N N . SER A 1 92 ? -0.860 4.977 6.852 1.00 90.69 92 SER A N 1
ATOM 717 C CA . SER A 1 92 ? -1.364 3.916 7.739 1.00 90.69 92 SER A CA 1
ATOM 718 C C . SER A 1 92 ? -0.975 4.091 9.205 1.00 90.69 92 SER A C 1
ATOM 720 O O . SER A 1 92 ? -1.515 3.404 10.064 1.00 90.69 92 SER A O 1
ATOM 722 N N . GLN A 1 93 ? -0.012 4.966 9.487 1.00 89.12 93 GLN A N 1
ATOM 723 C CA . GLN A 1 93 ? 0.452 5.292 10.836 1.00 89.12 93 GLN A CA 1
ATOM 724 C C . GLN A 1 93 ? -0.162 6.598 11.353 1.00 89.12 93 GLN A C 1
ATOM 726 O O . GLN A 1 93 ? 0.022 6.941 12.519 1.00 89.12 93 GLN A O 1
ATOM 731 N N . MET A 1 94 ? -0.858 7.346 10.493 1.00 87.69 94 MET A N 1
ATOM 732 C CA . MET A 1 94 ? -1.534 8.574 10.886 1.00 87.69 94 MET A CA 1
ATOM 733 C C . MET A 1 94 ? -2.835 8.242 11.616 1.00 87.69 94 MET A C 1
ATOM 735 O O . MET A 1 94 ? -3.578 7.343 11.225 1.00 87.69 94 MET A O 1
ATOM 739 N N . VAL A 1 95 ? -3.108 8.991 12.682 1.00 74.88 95 VAL A N 1
ATOM 740 C CA . VAL A 1 95 ? -4.397 8.952 13.373 1.00 74.88 95 VAL A CA 1
ATOM 741 C C . VAL A 1 95 ? -5.376 9.802 12.570 1.00 74.88 95 VAL A C 1
ATOM 743 O O . VAL A 1 95 ? -5.053 10.927 12.194 1.00 74.88 95 VAL A O 1
ATOM 746 N N . GLU A 1 96 ? -6.554 9.255 12.276 1.00 72.06 96 GLU A N 1
ATOM 747 C CA . GLU A 1 96 ? -7.631 10.005 11.632 1.00 72.06 96 GLU A CA 1
ATOM 748 C C . GLU A 1 96 ? -8.132 11.077 12.605 1.00 72.06 96 GLU A C 1
ATOM 750 O O . GLU A 1 96 ? -8.727 10.766 13.639 1.00 72.06 96 GLU A O 1
ATOM 755 N N . GLU A 1 97 ? -7.849 12.342 12.301 1.00 72.31 97 GLU A N 1
ATOM 756 C CA . GLU A 1 97 ? -8.397 13.461 13.059 1.00 72.31 97 GLU A CA 1
ATOM 757 C C . GLU A 1 97 ? -9.851 13.704 12.628 1.00 72.31 97 GLU A C 1
ATOM 759 O O . GLU A 1 97 ? -10.125 13.793 11.425 1.00 72.31 97 GLU A O 1
ATOM 764 N N . PRO A 1 98 ? -10.802 13.827 13.574 1.00 72.88 98 PRO A N 1
ATOM 765 C CA . PRO A 1 98 ? -12.168 14.200 13.243 1.00 72.88 98 PRO A CA 1
ATOM 766 C C . PRO A 1 98 ? -12.170 15.572 12.572 1.00 72.88 98 PRO A C 1
ATOM 768 O O . PRO A 1 98 ? -11.690 16.546 13.153 1.00 72.88 98 PRO A O 1
ATOM 771 N N . ILE A 1 99 ? -12.729 15.661 11.365 1.00 76.75 99 ILE A N 1
ATOM 772 C CA . ILE A 1 99 ? -12.959 16.954 10.718 1.00 76.75 99 ILE A CA 1
ATOM 773 C C . ILE A 1 99 ? -13.971 17.709 11.591 1.00 76.75 99 ILE A C 1
ATOM 775 O O . ILE A 1 99 ? -15.075 17.192 11.789 1.00 76.75 99 ILE A O 1
ATOM 779 N N . PRO A 1 100 ? -13.631 18.895 12.128 1.00 78.88 100 PRO A N 1
ATOM 780 C CA . PRO A 1 100 ? -14.576 19.685 12.903 1.00 78.88 100 PRO A CA 1
ATOM 781 C C . PRO A 1 100 ? -15.824 19.974 12.070 1.00 78.88 100 PRO A C 1
ATOM 783 O O . PRO A 1 100 ? -15.715 20.349 10.899 1.00 78.88 100 PRO A O 1
ATOM 786 N N . GLU A 1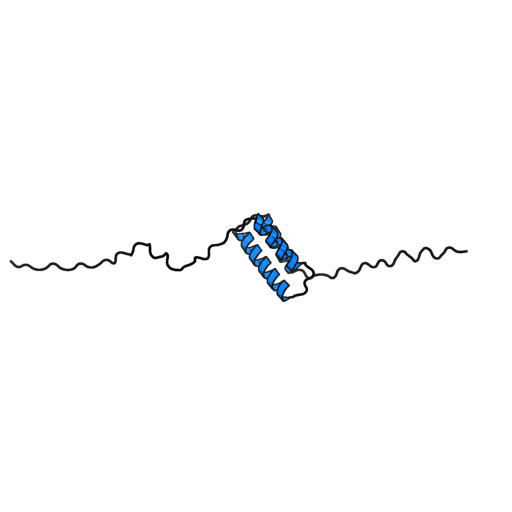 101 ? -17.008 19.803 12.661 1.00 79.81 101 GLU A N 1
ATOM 787 C CA . GLU A 1 101 ? -18.251 20.133 11.969 1.00 79.81 101 GLU A CA 1
ATOM 788 C C . GLU A 1 101 ? -18.249 21.624 11.588 1.00 79.81 101 GLU A C 1
ATOM 790 O O . GLU A 1 101 ? -17.955 22.477 12.435 1.00 79.81 101 GLU A O 1
ATOM 795 N N . PRO A 1 102 ? -18.548 21.975 10.325 1.00 75.62 102 PRO A N 1
ATOM 796 C CA . PRO A 1 102 ? -18.601 23.370 9.924 1.00 75.62 102 PRO A CA 1
ATOM 797 C C . PRO A 1 102 ? -19.781 24.059 10.620 1.00 75.62 102 PRO A C 1
ATOM 799 O O . PRO A 1 102 ? -20.946 23.792 10.327 1.00 75.62 102 PRO A O 1
ATOM 802 N N . SER A 1 103 ? -19.480 24.968 11.548 1.00 75.69 103 SER A N 1
ATOM 803 C CA . SER A 1 103 ? -20.488 25.807 12.198 1.00 75.69 103 SER A CA 1
ATOM 804 C C . SER A 1 103 ? -20.889 26.945 11.258 1.00 75.69 103 SER A C 1
ATOM 806 O O . SER A 1 103 ? -20.198 27.955 11.152 1.00 75.69 103 SER A O 1
ATOM 808 N N . PHE A 1 104 ? -22.014 26.794 10.556 1.00 72.88 104 PHE A N 1
ATOM 809 C CA . PHE A 1 104 ? -22.587 27.836 9.688 1.00 72.88 104 PHE A CA 1
ATOM 810 C C . PHE A 1 104 ? -23.482 28.831 10.459 1.00 72.88 104 PHE A C 1
ATOM 812 O O . PHE A 1 104 ? -24.452 29.363 9.920 1.00 72.88 104 PHE A O 1
ATOM 819 N N . SER A 1 105 ? -23.187 29.086 11.736 1.00 66.38 105 SER A N 1
ATOM 820 C CA . SER A 1 105 ? -24.042 29.864 12.645 1.00 66.38 105 SER A CA 1
ATOM 821 C C . SER A 1 105 ? -23.731 31.370 12.655 1.00 66.38 105 SER A C 1
ATOM 823 O O . SER A 1 105 ? -23.553 31.953 13.723 1.00 66.38 105 SER A O 1
ATOM 825 N N . SER A 1 106 ? -23.650 32.031 11.494 1.00 58.38 106 SER A N 1
ATOM 826 C CA . SER A 1 106 ? -23.480 33.499 11.466 1.00 58.38 106 SER A CA 1
ATOM 827 C C . SER A 1 106 ? -23.974 34.185 10.183 1.00 58.38 106 SER A C 1
ATOM 829 O O . SER A 1 106 ? -23.222 34.922 9.544 1.00 58.38 106 SER A O 1
ATOM 831 N N . ALA A 1 107 ? -25.222 33.959 9.764 1.00 56.81 107 ALA A N 1
ATOM 832 C CA . ALA A 1 107 ? -25.770 34.703 8.617 1.00 56.81 107 ALA A CA 1
ATOM 833 C C . ALA A 1 107 ? -27.222 35.188 8.747 1.00 56.81 107 ALA A C 1
ATOM 835 O O . ALA A 1 107 ? -27.666 35.936 7.882 1.00 56.81 107 ALA A O 1
ATOM 836 N N . ILE A 1 108 ? -27.961 34.829 9.804 1.00 57.41 108 ILE A N 1
ATOM 837 C CA . ILE A 1 108 ? -29.400 35.155 9.900 1.00 57.41 108 ILE A CA 1
ATOM 838 C C . ILE A 1 108 ? -29.756 36.206 10.959 1.00 57.41 108 ILE A C 1
ATOM 840 O O . ILE A 1 108 ? -30.916 36.591 11.050 1.00 57.41 108 ILE A O 1
ATOM 844 N N . GLU A 1 109 ? -28.790 36.723 11.722 1.00 56.94 109 GLU A N 1
ATOM 845 C CA . GLU A 1 109 ? -29.088 37.648 12.832 1.00 56.94 109 GLU A CA 1
ATOM 846 C C . GLU A 1 109 ? -29.088 39.140 12.432 1.00 56.94 109 GLU A C 1
ATOM 848 O O . GLU A 1 109 ? -29.536 39.981 13.199 1.00 56.94 109 GLU A O 1
ATOM 853 N N . ASN A 1 110 ? -28.694 39.486 11.197 1.00 56.94 110 ASN A N 1
ATOM 854 C CA . ASN A 1 110 ? -28.537 40.890 10.772 1.00 56.94 110 ASN A CA 1
ATOM 855 C C . ASN A 1 110 ? -29.682 41.459 9.901 1.00 56.94 110 ASN A C 1
ATOM 857 O O . ASN A 1 110 ? -29.503 42.513 9.297 1.00 56.94 110 ASN A O 1
ATOM 861 N N . MET A 1 111 ? -30.849 40.808 9.804 1.00 57.97 111 MET A N 1
ATOM 862 C CA . MET A 1 111 ? -32.006 41.348 9.049 1.00 57.97 111 MET A CA 1
ATOM 863 C C . MET A 1 111 ? -33.234 41.696 9.907 1.00 57.97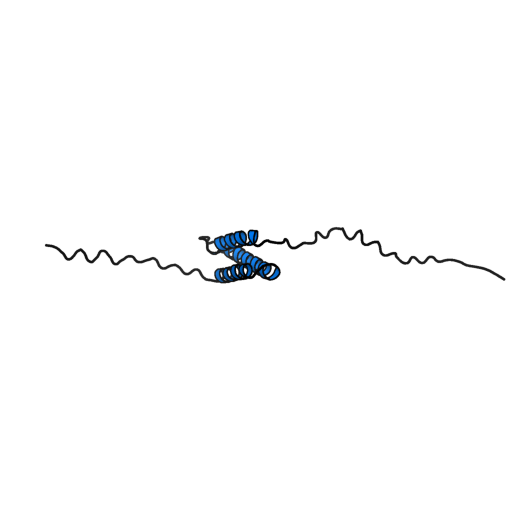 111 MET A C 1
ATOM 865 O O . MET A 1 111 ? -34.226 42.168 9.361 1.00 57.97 111 MET A O 1
ATOM 869 N N . ALA A 1 112 ? -33.191 41.506 11.230 1.00 57.47 112 ALA A N 1
ATOM 870 C CA . ALA A 1 112 ? -34.349 41.742 12.104 1.00 57.47 112 ALA A CA 1
ATOM 871 C C . ALA A 1 112 ? -34.451 43.172 12.687 1.00 57.47 112 ALA A C 1
ATOM 873 O O . ALA A 1 112 ? -35.450 43.489 13.322 1.00 57.47 112 ALA A O 1
ATOM 874 N N . GLU A 1 113 ? -33.472 44.050 12.447 1.00 56.97 113 GLU A N 1
ATOM 875 C CA . GLU A 1 113 ? -33.429 45.438 12.959 1.00 56.97 113 GLU A CA 1
ATOM 876 C C . GLU A 1 113 ? -33.861 46.478 11.903 1.00 56.97 113 GLU A C 1
ATOM 878 O O . GLU A 1 113 ? -33.286 47.556 11.792 1.00 56.97 113 GLU A O 1
ATOM 883 N N . LEU A 1 114 ? -34.870 46.168 11.081 1.00 60.59 114 LEU A N 1
ATOM 884 C CA . LEU A 1 114 ? -35.553 47.184 10.270 1.00 60.59 114 LEU A CA 1
ATOM 885 C C . LEU A 1 114 ? -37.065 46.944 10.246 1.00 60.59 114 LEU A C 1
ATOM 887 O O . LEU A 1 114 ? -37.612 46.329 9.332 1.00 60.59 114 LEU A O 1
ATOM 891 N N . GLY A 1 115 ? -37.740 47.502 11.245 1.00 50.78 115 GLY A N 1
ATOM 892 C CA . GLY A 1 115 ? -39.135 47.915 11.130 1.00 50.78 115 GLY A CA 1
ATOM 893 C C . GLY A 1 115 ? -39.664 48.523 12.430 1.00 50.78 115 GLY A C 1
ATOM 894 O O . GLY A 1 115 ? -39.108 48.236 13.492 1.00 50.78 115 GLY A O 1
ATOM 895 N N . PRO A 1 116 ? -40.786 49.261 12.395 1.00 52.50 116 PRO A N 1
ATOM 896 C CA . PRO A 1 116 ? -41.352 50.072 11.308 1.00 52.50 116 PRO A CA 1
ATOM 897 C C . PRO A 1 116 ? -40.872 51.539 11.319 1.00 52.50 116 PRO A C 1
ATOM 899 O O . PRO A 1 116 ? -40.423 52.026 12.380 1.00 52.50 116 PRO A O 1
#

Organism: Setaria italica (NCBI:txid4555)

pLDDT: mean 76.39, std 17.58, range [40.91, 96.12]

Radius of gyration: 34.66 Å; chains: 1; bounding box: 99×119×28 Å

Secondary structure (DSSP, 8-state):
-----------------TTS--SS----PPPPPPHHHHHHHHHHHHHHHHSS---HHHHHHHHHHHHHHHHHHHHH--HHHHHHHHHHHHHTTS--PPPPP----SSSTTSSS---